Protein AF-A0A965DTM0-F1 (afdb_monomer_lite)

Structure (mmCIF, N/CA/C/O backbone):
data_AF-A0A965DTM0-F1
#
_entry.id   AF-A0A965DTM0-F1
#
loop_
_atom_site.group_PDB
_atom_site.id
_atom_site.type_symbol
_atom_site.label_atom_id
_atom_site.label_alt_id
_atom_site.label_comp_id
_atom_site.label_asym_id
_atom_site.label_entity_id
_atom_site.label_seq_id
_atom_site.pdbx_PDB_ins_code
_atom_site.Cartn_x
_atom_site.Cartn_y
_atom_site.Cartn_z
_atom_site.occupancy
_atom_site.B_iso_or_equiv
_atom_site.auth_seq_id
_atom_site.auth_comp_id
_atom_site.auth_asym_id
_atom_site.auth_atom_id
_atom_site.pdbx_PDB_model_num
ATOM 1 N N . GLU A 1 1 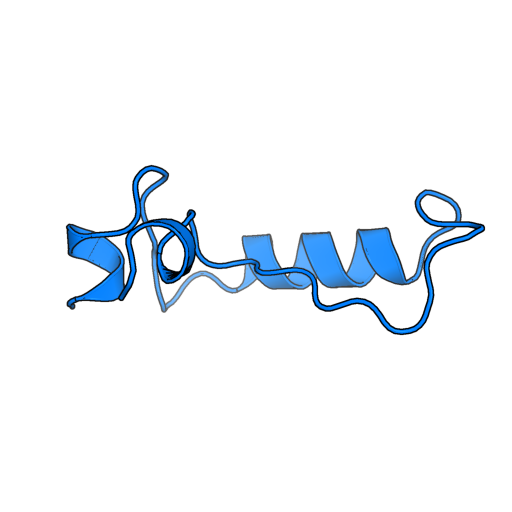? 7.092 8.608 -17.782 1.00 72.12 1 GLU A N 1
ATOM 2 C CA . GLU A 1 1 ? 8.109 7.736 -18.417 1.00 72.12 1 GLU A CA 1
ATOM 3 C C . GLU A 1 1 ? 9.090 7.141 -17.413 1.00 72.12 1 GLU A C 1
ATOM 5 O O . GLU A 1 1 ? 9.171 5.922 -17.352 1.00 72.12 1 GLU A O 1
ATOM 10 N N . ALA A 1 2 ? 9.748 7.948 -16.568 1.00 85.94 2 ALA A N 1
ATOM 11 C CA . ALA A 1 2 ? 10.691 7.451 -15.553 1.00 85.94 2 ALA A CA 1
ATOM 12 C C . ALA A 1 2 ? 10.124 6.320 -14.671 1.00 85.94 2 ALA A C 1
ATOM 14 O O . ALA A 1 2 ? 10.789 5.308 -14.472 1.00 85.94 2 ALA A O 1
ATOM 15 N N . TRP A 1 3 ? 8.872 6.451 -14.220 1.00 88.94 3 TRP A N 1
ATOM 16 C CA . TRP A 1 3 ? 8.186 5.428 -13.425 1.00 88.94 3 TRP A CA 1
ATOM 17 C C . TRP A 1 3 ? 8.090 4.078 -14.143 1.00 88.94 3 TRP A C 1
ATOM 19 O O . TRP A 1 3 ? 8.487 3.056 -13.597 1.00 88.94 3 TRP A O 1
ATOM 29 N N . ALA A 1 4 ? 7.625 4.079 -15.395 1.00 88.81 4 ALA A N 1
ATOM 30 C CA . ALA A 1 4 ? 7.468 2.861 -16.185 1.00 88.81 4 ALA A CA 1
ATOM 31 C C . ALA A 1 4 ? 8.810 2.156 -16.445 1.00 88.81 4 ALA A C 1
ATOM 33 O O . ALA A 1 4 ? 8.848 0.933 -16.496 1.00 88.81 4 ALA A O 1
ATOM 34 N N . LEU A 1 5 ? 9.898 2.923 -16.582 1.00 89.44 5 LEU A N 1
ATOM 35 C CA . LEU A 1 5 ? 11.235 2.387 -16.844 1.00 89.44 5 LEU A CA 1
ATOM 36 C C . LEU A 1 5 ? 11.939 1.869 -15.581 1.00 89.44 5 LEU A C 1
ATOM 38 O O . LEU A 1 5 ? 12.691 0.903 -15.658 1.00 89.44 5 LEU A O 1
ATOM 42 N N . ARG A 1 6 ? 11.754 2.537 -14.437 1.00 92.50 6 ARG A N 1
ATOM 43 C CA . ARG A 1 6 ? 12.562 2.288 -13.230 1.00 92.50 6 ARG A CA 1
ATOM 44 C C . ARG A 1 6 ? 11.837 1.492 -12.148 1.00 92.50 6 ARG A C 1
ATOM 46 O O . ARG A 1 6 ? 12.501 1.036 -11.228 1.00 92.50 6 ARG A O 1
ATOM 53 N N . SER A 1 7 ? 10.518 1.322 -12.236 1.00 96.00 7 SER A N 1
ATOM 54 C CA . SER A 1 7 ? 9.761 0.518 -11.264 1.00 96.00 7 SER A CA 1
ATOM 55 C C . SER A 1 7 ? 10.021 -0.971 -11.489 1.00 96.00 7 SER A C 1
ATOM 57 O O . SER A 1 7 ? 9.675 -1.467 -12.563 1.00 96.00 7 SER A O 1
ATOM 59 N N . PRO A 1 8 ? 10.565 -1.712 -10.509 1.00 95.31 8 PRO A N 1
ATOM 60 C CA . PRO A 1 8 ? 10.871 -3.133 -10.678 1.00 95.31 8 PRO A CA 1
ATOM 61 C C . PRO A 1 8 ? 9.658 -4.004 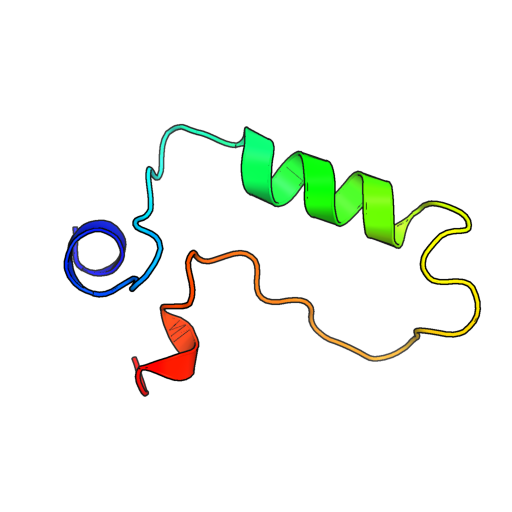-11.024 1.00 95.31 8 PRO A C 1
ATOM 63 O O . PRO A 1 8 ? 9.790 -4.984 -11.751 1.00 95.31 8 PRO A O 1
ATOM 66 N N . LEU A 1 9 ? 8.4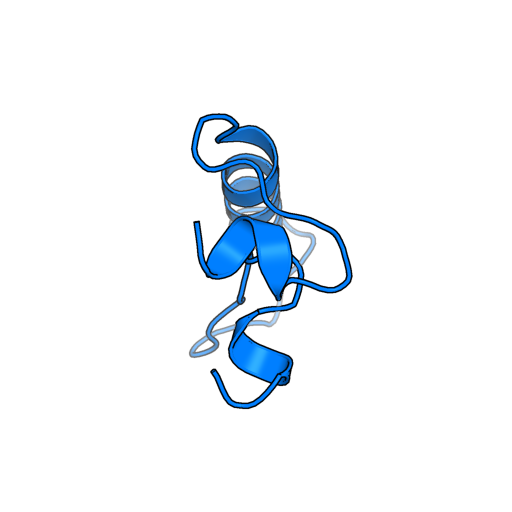70 -3.642 -10.531 1.00 95.75 9 LEU A N 1
ATOM 67 C CA . LEU A 1 9 ? 7.221 -4.363 -10.809 1.00 95.75 9 LEU A CA 1
ATOM 68 C C . LEU A 1 9 ? 6.467 -3.807 -12.029 1.00 95.75 9 LEU A C 1
ATOM 70 O O . LEU A 1 9 ? 5.352 -4.238 -12.321 1.00 95.75 9 LEU A O 1
ATOM 74 N N . GLY A 1 10 ? 7.069 -2.851 -12.741 1.00 94.12 10 GLY A N 1
ATOM 75 C CA . GLY A 1 10 ? 6.417 -2.073 -13.783 1.00 94.12 10 GLY A CA 1
ATOM 76 C C . GLY A 1 10 ? 5.414 -1.063 -13.224 1.00 94.12 10 GLY A C 1
ATOM 77 O O . GLY A 1 10 ? 4.932 -1.163 -12.095 1.00 94.12 10 GLY A O 1
ATOM 78 N N . TRP A 1 11 ? 5.100 -0.050 -14.032 1.00 95.88 11 TRP A N 1
ATOM 79 C CA . TRP A 1 11 ? 4.096 0.944 -13.664 1.00 95.88 11 TRP A CA 1
ATOM 80 C C . TRP A 1 11 ? 3.384 1.525 -14.879 1.00 95.88 11 TRP A C 1
ATOM 82 O O . TRP A 1 11 ? 4.016 2.086 -15.779 1.00 95.88 11 TRP A O 1
ATOM 92 N N . LYS A 1 12 ? 2.051 1.433 -14.882 1.00 94.88 12 LYS A N 1
ATOM 93 C CA . LYS A 1 12 ? 1.188 2.009 -15.914 1.00 94.88 12 LYS A CA 1
ATOM 94 C C . LYS A 1 12 ? 0.391 3.166 -15.323 1.00 94.88 12 LYS A C 1
ATOM 96 O O . LYS A 1 12 ? -0.576 2.959 -14.608 1.00 94.88 12 LYS A O 1
ATOM 101 N N . ILE A 1 13 ? 0.765 4.389 -15.694 1.00 91.69 13 ILE A N 1
ATOM 102 C CA . ILE A 1 13 ? 0.169 5.629 -15.157 1.00 91.69 13 ILE A CA 1
ATOM 103 C C . ILE A 1 13 ? -1.345 5.716 -15.417 1.00 91.69 13 ILE A C 1
ATOM 105 O O . ILE A 1 13 ? -2.072 6.307 -14.629 1.00 91.69 13 ILE A O 1
ATOM 109 N N . SER A 1 14 ? -1.829 5.125 -16.513 1.00 94.94 14 SER A N 1
ATOM 110 C CA . SER A 1 14 ? -3.254 5.116 -16.858 1.00 94.94 14 SER A CA 1
ATOM 111 C C . SER A 1 14 ? -4.065 4.001 -16.193 1.00 94.94 14 SER A C 1
ATOM 113 O O . SER A 1 14 ? -5.267 3.927 -16.433 1.00 94.94 14 SER A O 1
ATOM 115 N N . ASP A 1 15 ? -3.442 3.128 -15.395 1.00 96.38 15 ASP A N 1
ATOM 116 C CA . ASP A 1 15 ? -4.139 2.082 -14.646 1.00 96.38 15 ASP A CA 1
ATOM 117 C C . ASP A 1 15 ? -4.251 2.460 -13.157 1.00 96.38 15 ASP A C 1
ATOM 119 O O . ASP A 1 15 ? -3.267 2.362 -12.423 1.00 96.38 15 ASP A O 1
ATOM 123 N N . PRO A 1 16 ? -5.437 2.882 -12.684 1.00 97.00 16 PRO A N 1
ATOM 124 C CA . PRO A 1 16 ? -5.632 3.267 -11.290 1.00 97.00 16 PRO A CA 1
ATOM 125 C C . PRO A 1 16 ? -5.843 2.069 -10.350 1.00 97.00 16 PRO A C 1
ATOM 127 O O . PRO A 1 16 ? -5.894 2.250 -9.130 1.00 97.00 16 PRO A O 1
ATOM 130 N N . VAL A 1 17 ? -6.012 0.851 -10.881 1.00 98.31 17 VAL A N 1
ATOM 131 C CA . VAL A 1 17 ? -6.440 -0.323 -10.104 1.00 98.31 17 VAL A CA 1
ATOM 132 C C . VAL A 1 17 ? -5.474 -0.683 -8.966 1.00 98.31 17 VAL A C 1
ATOM 134 O O . VAL A 1 17 ? -5.974 -0.975 -7.875 1.00 98.31 17 VAL A O 1
ATOM 137 N N . PRO A 1 18 ? -4.133 -0.660 -9.132 1.00 97.88 18 PRO A N 1
ATOM 138 C CA . PRO A 1 18 ? -3.213 -0.985 -8.040 1.00 97.88 18 PRO A CA 1
ATOM 139 C C . PRO A 1 18 ? -3.384 -0.060 -6.830 1.00 97.88 18 PRO A C 1
ATOM 141 O O . PRO A 1 18 ? -3.550 -0.538 -5.707 1.00 97.88 18 PRO A O 1
ATOM 144 N N . SER A 1 19 ? -3.434 1.255 -7.062 1.00 97.38 19 SER A N 1
ATOM 145 C CA . SER A 1 19 ? -3.632 2.255 -6.007 1.00 97.38 19 SER A CA 1
ATOM 146 C C . SER A 1 19 ? -5.006 2.122 -5.356 1.00 97.38 19 SER A C 1
ATOM 148 O O . SER A 1 19 ? -5.108 2.138 -4.132 1.00 97.38 19 SER A O 1
ATOM 150 N N . ALA A 1 20 ? -6.061 1.910 -6.149 1.00 98.50 20 ALA A N 1
ATOM 151 C CA . ALA A 1 20 ? -7.408 1.709 -5.620 1.00 98.50 20 ALA A CA 1
ATOM 152 C C . ALA A 1 20 ? -7.498 0.473 -4.707 1.00 98.50 20 ALA A C 1
ATOM 154 O O . ALA A 1 20 ? -8.092 0.540 -3.632 1.00 98.50 20 ALA A O 1
ATOM 155 N N . LYS A 1 21 ? -6.868 -0.647 -5.088 1.00 98.50 21 LYS A N 1
ATOM 156 C CA . LYS A 1 21 ? -6.825 -1.860 -4.256 1.00 98.50 21 LYS A CA 1
ATOM 157 C C . LYS A 1 21 ? -6.102 -1.632 -2.934 1.00 98.50 21 LYS A C 1
ATOM 159 O O . LYS A 1 21 ? -6.578 -2.106 -1.909 1.00 98.50 21 LYS A O 1
ATOM 164 N N . ALA A 1 22 ? -4.988 -0.905 -2.946 1.00 98.25 22 ALA A N 1
ATOM 165 C CA . ALA A 1 22 ? -4.261 -0.581 -1.725 1.00 98.25 22 ALA A CA 1
ATOM 166 C C . ALA A 1 22 ? -5.081 0.313 -0.784 1.00 98.25 22 ALA A C 1
ATOM 168 O O . ALA A 1 22 ? -5.097 0.069 0.417 1.00 98.25 22 ALA A O 1
ATOM 169 N N . VAL A 1 23 ? -5.822 1.288 -1.325 1.00 98.44 23 VAL A N 1
ATOM 170 C CA . VAL A 1 23 ? -6.753 2.110 -0.534 1.00 98.44 23 VAL A CA 1
ATOM 171 C C . VAL A 1 23 ? -7.831 1.241 0.110 1.00 98.44 23 VAL A C 1
ATOM 173 O O . VAL A 1 23 ? -8.063 1.352 1.308 1.00 98.44 23 VAL A O 1
ATOM 176 N N . VAL A 1 24 ? -8.459 0.341 -0.654 1.00 98.50 24 VAL A N 1
ATOM 177 C CA . VAL A 1 24 ? -9.469 -0.581 -0.108 1.00 98.50 24 VAL A CA 1
ATOM 178 C C . VAL A 1 24 ? -8.865 -1.490 0.961 1.00 98.50 24 VAL A C 1
ATOM 180 O O . VAL A 1 24 ? -9.491 -1.692 1.994 1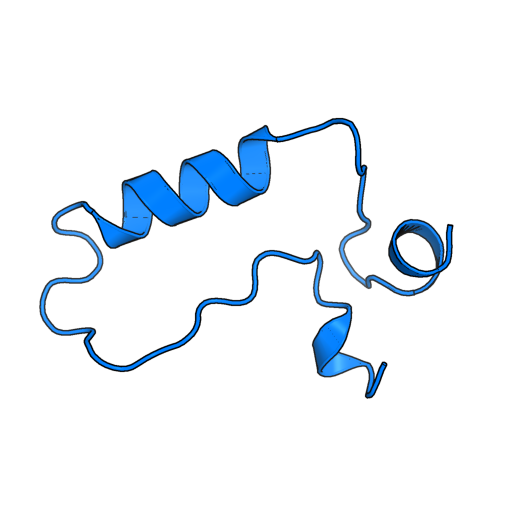.00 98.50 24 VAL A O 1
ATOM 183 N N . ALA A 1 25 ? -7.651 -2.002 0.753 1.00 98.38 25 ALA A N 1
ATOM 184 C CA . ALA A 1 25 ? -6.957 -2.803 1.755 1.00 98.38 25 ALA A CA 1
ATOM 185 C C . ALA A 1 25 ? -6.695 -2.001 3.042 1.00 98.38 25 ALA A C 1
ATOM 187 O O . ALA A 1 25 ? -6.978 -2.500 4.127 1.00 98.38 25 ALA A O 1
ATOM 188 N N . LEU A 1 26 ? -6.245 -0.748 2.932 1.00 97.88 26 LEU A N 1
ATOM 189 C CA . LEU A 1 26 ? -5.986 0.119 4.083 1.00 97.88 26 LEU A CA 1
ATOM 190 C C . LEU A 1 26 ? -7.266 0.498 4.847 1.00 97.88 26 LEU A C 1
ATOM 192 O O . LEU A 1 26 ? -7.234 0.619 6.065 1.00 97.88 26 LEU A O 1
ATOM 196 N N . LEU A 1 27 ? -8.388 0.674 4.144 1.00 98.06 27 LEU A N 1
ATOM 197 C CA . LEU A 1 27 ? -9.697 0.976 4.740 1.00 98.06 27 LEU A CA 1
ATOM 198 C C . LEU A 1 27 ? -10.442 -0.262 5.263 1.00 98.06 27 LEU A C 1
ATOM 200 O O . LEU A 1 27 ? -11.530 -0.131 5.818 1.00 98.06 27 LEU A O 1
ATOM 204 N N . SER A 1 28 ? -9.897 -1.454 5.042 1.00 98.38 28 SER A N 1
ATOM 205 C CA . SER A 1 28 ? -10.493 -2.715 5.480 1.00 98.38 28 SER A CA 1
ATOM 206 C C . SER A 1 28 ? -9.915 -3.194 6.812 1.00 98.38 28 SER A C 1
ATOM 208 O O . SER A 1 28 ? -8.938 -2.652 7.324 1.00 98.38 28 SER A O 1
ATOM 210 N N . ASP A 1 29 ? -10.445 -4.311 7.305 1.00 98.38 29 ASP A N 1
ATOM 211 C CA . ASP A 1 29 ? -9.951 -4.979 8.511 1.00 98.38 29 ASP A CA 1
ATOM 212 C C . ASP A 1 29 ? -8.598 -5.698 8.319 1.00 98.38 29 ASP A C 1
ATOM 214 O O . ASP A 1 29 ? -8.080 -6.294 9.261 1.00 98.38 29 ASP A O 1
ATOM 218 N N . TRP A 1 30 ? -7.995 -5.656 7.121 1.00 98.00 30 TRP A N 1
ATOM 219 C CA . TRP A 1 30 ? -6.680 -6.261 6.859 1.00 98.00 30 TRP A CA 1
ATOM 220 C C . TRP A 1 30 ? -5.510 -5.487 7.491 1.00 98.00 30 TRP A C 1
ATOM 222 O O . TRP A 1 30 ? -4.429 -6.054 7.644 1.00 98.00 30 TRP A O 1
ATOM 232 N N . PHE A 1 31 ? -5.715 -4.224 7.886 1.00 97.62 31 PHE A N 1
ATOM 233 C CA . PHE A 1 31 ? -4.706 -3.363 8.521 1.00 97.62 31 PHE A CA 1
ATOM 234 C C . PHE A 1 31 ? -5.190 -2.828 9.889 1.00 97.62 31 PHE A C 1
ATOM 236 O O . PHE A 1 31 ? -5.211 -1.619 10.116 1.00 97.62 31 PHE A O 1
ATOM 243 N N . PRO A 1 32 ? -5.564 -3.696 10.852 1.00 97.88 32 PRO A N 1
ATOM 244 C CA . PRO A 1 32 ? -6.290 -3.286 12.061 1.00 97.88 32 PRO A CA 1
ATOM 245 C C . PRO A 1 32 ? -5.437 -2.514 13.081 1.00 97.88 32 PRO A C 1
ATOM 247 O O . PRO A 1 32 ? -5.945 -2.025 14.087 1.00 97.88 32 PRO A O 1
ATOM 250 N N . SER A 1 33 ? -4.121 -2.444 12.885 1.00 97.94 33 SER A N 1
ATOM 251 C CA . SER A 1 33 ? -3.185 -1.787 13.808 1.00 97.94 33 SER A CA 1
ATOM 252 C C . SER A 1 33 ? -2.111 -0.991 13.066 1.00 97.94 33 SER A C 1
ATOM 254 O O . SER A 1 33 ? -0.975 -0.892 13.522 1.00 97.94 33 SER A O 1
ATOM 256 N N . THR A 1 34 ? -2.468 -0.424 11.911 1.00 97.19 34 THR A N 1
ATOM 257 C CA . THR A 1 34 ? -1.588 0.427 11.102 1.00 97.19 34 THR A CA 1
ATOM 258 C C . THR A 1 34 ? -2.110 1.860 11.116 1.00 97.19 34 THR A C 1
ATOM 260 O O . THR A 1 34 ? -3.242 2.123 10.724 1.00 97.19 34 THR A O 1
ATOM 263 N N . THR A 1 35 ? -1.286 2.798 11.578 1.00 97.31 35 THR A N 1
ATOM 264 C CA . THR A 1 35 ? -1.597 4.233 11.616 1.00 97.31 35 THR A CA 1
ATOM 265 C C . THR A 1 35 ? -0.308 5.039 11.499 1.00 97.31 35 THR A C 1
ATOM 267 O O . THR A 1 35 ? 0.747 4.549 11.884 1.00 97.31 35 THR A O 1
ATOM 270 N N . GLY A 1 36 ? -0.381 6.260 10.964 1.00 97.56 36 GLY A N 1
ATOM 271 C CA . GLY A 1 36 ? 0.790 7.133 10.800 1.00 97.56 36 GLY A CA 1
ATOM 272 C C . GLY A 1 36 ? 1.785 6.704 9.712 1.00 97.56 36 GLY A C 1
ATOM 273 O O . GLY A 1 36 ? 2.830 7.330 9.582 1.00 97.56 36 GLY A O 1
ATOM 274 N N . GLU A 1 37 ? 1.455 5.681 8.920 1.00 97.75 37 GLU A N 1
ATOM 275 C CA . GLU A 1 37 ? 2.332 5.107 7.895 1.00 97.75 37 GLU A CA 1
ATOM 276 C C . GLU A 1 37 ? 1.979 5.570 6.475 1.00 97.75 37 GLU A C 1
ATOM 278 O O . GLU A 1 37 ? 0.832 5.910 6.172 1.00 97.75 37 GLU A O 1
ATOM 283 N N . ILE A 1 38 ? 2.966 5.516 5.575 1.00 96.81 38 ILE A N 1
ATOM 284 C CA . ILE A 1 38 ? 2.793 5.761 4.136 1.00 96.81 38 ILE A CA 1
ATOM 285 C C . ILE A 1 38 ? 2.967 4.444 3.378 1.00 96.81 38 ILE A C 1
ATOM 287 O O . ILE A 1 38 ? 4.050 3.859 3.361 1.00 96.81 38 ILE A O 1
ATOM 291 N N . ILE A 1 39 ? 1.913 4.013 2.682 1.00 96.12 39 ILE A N 1
ATOM 292 C CA . ILE A 1 39 ? 1.980 2.871 1.766 1.00 96.12 39 ILE A CA 1
ATOM 293 C C . ILE A 1 39 ? 2.320 3.373 0.364 1.00 96.12 39 ILE A C 1
ATOM 295 O O . ILE A 1 39 ? 1.514 4.037 -0.290 1.00 96.12 39 ILE A O 1
ATOM 299 N N . HIS A 1 40 ? 3.514 3.030 -0.112 1.00 96.69 40 HIS A N 1
ATOM 300 C CA . HIS A 1 40 ? 3.942 3.345 -1.468 1.00 96.69 40 HIS A CA 1
ATOM 301 C C . HIS A 1 40 ? 3.374 2.320 -2.449 1.00 96.69 40 HIS A C 1
ATOM 303 O O . HIS A 1 40 ? 3.745 1.146 -2.442 1.00 96.69 40 HIS A O 1
ATOM 309 N N . VAL A 1 41 ? 2.467 2.781 -3.306 1.00 97.12 41 VAL A N 1
ATOM 310 C CA . VAL A 1 41 ? 1.863 1.977 -4.372 1.00 97.12 41 VAL A CA 1
ATOM 311 C C . VAL A 1 41 ? 2.363 2.528 -5.688 1.00 97.12 41 VAL A C 1
ATOM 313 O O . VAL A 1 41 ? 1.740 3.393 -6.293 1.00 97.12 41 VAL A O 1
ATOM 316 N N . ASP A 1 42 ? 3.554 2.091 -6.067 1.00 96.12 42 ASP A N 1
ATOM 317 C CA . ASP A 1 42 ? 4.328 2.748 -7.113 1.00 96.12 42 ASP A CA 1
ATOM 318 C C . ASP A 1 42 ? 5.164 1.775 -7.951 1.00 96.12 42 ASP A C 1
ATOM 320 O O . ASP A 1 42 ? 6.111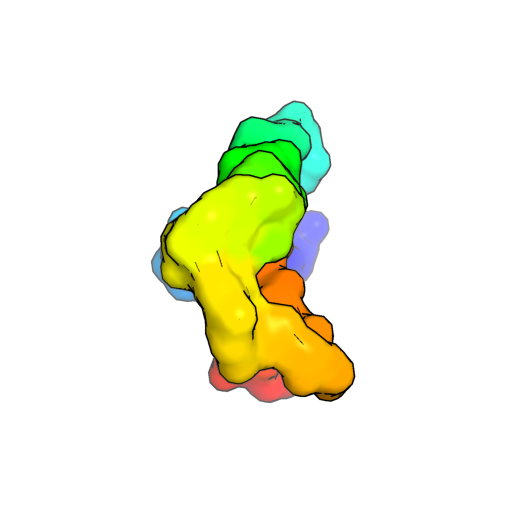 2.178 -8.620 1.00 96.12 42 ASP A O 1
ATOM 324 N N . GLY A 1 43 ? 4.868 0.478 -7.873 1.00 96.31 43 GLY A N 1
ATOM 325 C CA . GLY A 1 43 ? 5.650 -0.558 -8.546 1.00 96.31 43 GLY A CA 1
ATOM 326 C C . GLY A 1 43 ? 7.082 -0.707 -8.012 1.00 96.31 43 GLY A C 1
ATOM 327 O O . GLY A 1 43 ? 7.896 -1.356 -8.669 1.00 96.31 43 GLY A O 1
ATOM 328 N N . GLY A 1 44 ? 7.395 -0.126 -6.847 1.00 95.88 44 GLY A N 1
ATOM 329 C CA . GLY A 1 44 ? 8.715 -0.144 -6.217 1.00 95.88 44 GLY A CA 1
ATOM 330 C C . GLY A 1 44 ? 9.629 1.005 -6.645 1.00 95.88 44 GLY A C 1
ATOM 331 O O . GLY A 1 44 ? 10.822 0.957 -6.355 1.00 95.88 44 GLY A O 1
ATOM 332 N N . TYR A 1 45 ? 9.112 2.028 -7.329 1.00 95.88 45 TYR A N 1
ATOM 333 C CA . TYR A 1 45 ? 9.914 3.151 -7.820 1.00 95.88 45 TYR A CA 1
ATOM 334 C C . TYR A 1 45 ? 10.708 3.861 -6.713 1.00 95.88 45 TYR A C 1
ATOM 336 O O . TYR A 1 45 ? 11.921 4.009 -6.850 1.00 95.88 45 TYR A O 1
ATOM 344 N N . HIS A 1 46 ? 10.067 4.232 -5.599 1.00 93.62 46 HIS A N 1
ATOM 345 C CA . HIS A 1 46 ? 10.726 4.940 -4.492 1.00 93.62 46 HIS A CA 1
ATOM 346 C C . HIS A 1 46 ? 11.894 4.135 -3.901 1.00 93.62 46 HIS A C 1
ATOM 348 O O . HIS A 1 46 ? 12.920 4.694 -3.518 1.00 93.62 46 HIS A O 1
ATOM 354 N N . SER A 1 47 ? 11.769 2.802 -3.868 1.00 94.44 47 SER A N 1
ATOM 355 C CA . SER A 1 47 ? 12.796 1.917 -3.306 1.00 94.44 47 SER A CA 1
ATOM 356 C C . SER A 1 47 ? 14.083 1.894 -4.135 1.00 94.44 47 SER A C 1
ATOM 358 O O . SER A 1 47 ? 15.137 1.513 -3.631 1.00 94.44 47 SER A O 1
ATOM 360 N N . MET A 1 48 ? 14.032 2.380 -5.380 1.00 93.94 48 MET A N 1
ATOM 361 C CA . MET A 1 48 ? 15.196 2.537 -6.252 1.00 93.94 48 MET A CA 1
ATOM 362 C C . MET A 1 48 ? 15.982 3.834 -5.987 1.00 93.94 48 MET A C 1
ATOM 364 O O . MET A 1 48 ? 16.862 4.178 -6.781 1.00 93.94 48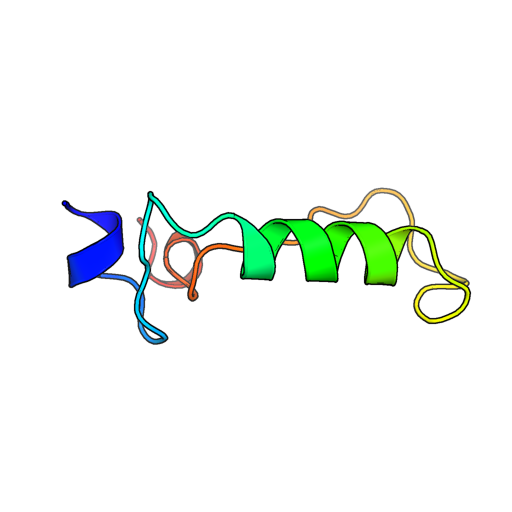 MET A O 1
ATOM 368 N N . GLY A 1 49 ? 15.669 4.564 -4.907 1.00 84.06 49 GLY A N 1
ATOM 369 C CA . GLY A 1 49 ? 16.300 5.845 -4.562 1.00 84.06 49 GLY A CA 1
ATOM 370 C C . GLY A 1 49 ? 15.968 6.952 -5.563 1.00 84.06 49 GLY A C 1
ATOM 371 O O . GLY A 1 49 ? 16.830 7.767 -5.896 1.00 84.06 49 GLY A O 1
ATOM 372 N N . ALA A 1 50 ? 14.756 6.902 -6.117 1.00 62.31 50 ALA A N 1
ATOM 373 C CA . ALA A 1 50 ? 14.295 7.735 -7.219 1.00 62.31 50 ALA A CA 1
ATOM 374 C C . ALA A 1 50 ? 13.248 8.765 -6.791 1.00 62.31 50 ALA A C 1
ATOM 376 O O . ALA A 1 50 ? 12.573 8.542 -5.763 1.00 62.31 50 ALA A O 1
#

Sequence (50 aa):
EAWALRSPLGWKISDPVPSAKAVVALLSDWFPSTTGEIIHVDGGYHSMGA

Foldseek 3Di:
DLLQVQQCQGDDPPDCVQVVVVVVCCVDPVCVPDDPDDDDSRSCNVVSVD

Secondary structure (DSSP, 8-state):
-HHHHH-TT---TT--HHHHHHHHHHTSTTSTT--S-----STTTGGGT-

pLDDT: mean 94.54, std 6.52, range [62.31, 98.5]

Radius of gyration: 12.34 Å; chains: 1; bounding box: 27×14×32 Å